Protein 6TYJ (pdb70)

Nearest PDB structures (foldseek):
  6u3l-assembly1_A  TM=1.001E+00  e=4.495E-20  Mycobacterium kansasii
  4oaa-assembly1_B  TM=3.320E-01  e=1.361E+00  Escherichia coli str. K-12 substr. DH10B
  7unj-assembly1_B  TM=2.973E-01  e=3.457E+00  synthetic construct

Radius of gyration: 16.23 Å; Cα contacts (8 Å, |Δi|>4): 145; chains: 1; bounding box: 38×37×36 Å

Organism: Mycobacterium kansasii (NCBI:txid1768)

Secondary structure (DSSP, 8-state):
---HHHHHHHHHHHHHHHHHHHHHSPTT-HHHHHHHHHHHHHHHHHHHHIIIIIHHHTTT-HHHHHHHHHHHHHHHHHHHHHHTS-TTSTTHHHHHHHHHHHHHHHHHHHHHHTSS--TT----HHHHHHHHHHHHHHHHHHHHHHHHHHHHH-HHHHHHT-

Structure (mmCIF, N/CA/C/O backbone):
data_6TYJ
#
_entry.id   6TYJ
#
_cell.length_a   52.230
_cell.length_b   52.230
_cell.length_c   104.650
_cell.angle_alpha   90.000
_cell.angle_beta   90.000
_cell.angle_gamma   120.000
#
_symmetry.space_group_name_H-M   'P 31 2 1'
#
loop_
_entity.id
_entity.type
_entity.pdbx_description
1 polymer 'Hemerythrin HHE cation binding domain protein'
2 non-polymer 'ZINC ION'
3 water water
#
loop_
_atom_site.group_PDB
_atom_site.id
_atom_site.type_symbol
_atom_site.label_atom_id
_atom_site.label_alt_id
_atom_site.label_comp_id
_atom_site.label_asym_id
_atom_site.label_entity_id
_atom_site.label_seq_id
_atom_site.pdbx_PDB_ins_code
_atom_site.Cartn_x
_atom_site.Cartn_y
_atom_site.Cartn_z
_atom_site.occupancy
_atom_site.B_iso_or_equiv
_atom_site.auth_seq_id
_atom_site.auth_comp_id
_atom_site.auth_asym_id
_atom_site.auth_atom_id
_atom_site.pdbx_PDB_model_num
ATOM 1 N N . MET A 1 9 ? -29.27304 29.92779 -8.08609 1.000 69.50713 0 MET A N 1
ATOM 2 C CA . MET A 1 9 ? -28.72514 31.17373 -8.61680 1.000 66.13865 0 MET A CA 1
ATOM 3 C C . MET A 1 9 ? -27.82385 31.90001 -7.60804 1.000 67.19000 0 MET A C 1
ATOM 4 O O . MET A 1 9 ? -28.31023 32.61016 -6.72785 1.000 72.52927 0 MET A O 1
ATOM 6 N N . VAL A 1 10 ? -26.51135 31.73148 -7.74474 1.000 63.37972 1 VAL A N 1
ATOM 7 C CA . VAL A 1 10 ? -25.55772 32.38574 -6.85512 1.000 56.53687 1 VAL A CA 1
ATOM 8 C C . VAL A 1 10 ? -25.10884 33.70372 -7.48089 1.000 55.19281 1 VAL A C 1
ATOM 9 O O . VAL A 1 10 ? -25.19246 33.90350 -8.69624 1.000 61.76211 1 VAL A O 1
ATOM 13 N N . ASN A 1 11 ? -24.64153 34.63058 -6.64204 1.000 34.17150 2 ASN A N 1
ATOM 14 C CA . ASN A 1 11 ? -24.11100 35.89330 -7.13810 1.000 34.36629 2 ASN A CA 1
ATOM 15 C C . ASN A 1 11 ? -22.77789 36.20400 -6.47146 1.000 28.92918 2 ASN A C 1
ATOM 16 O O . ASN A 1 11 ? -22.32488 35.51418 -5.55060 1.000 30.82885 2 ASN A O 1
ATOM 21 N N . ALA A 1 12 ? -22.13941 37.26035 -6.98151 1.000 27.60092 3 ALA A N 1
ATOM 22 C CA . ALA A 1 12 ? -20.76535 37.56842 -6.60452 1.000 25.19192 3 ALA A CA 1
ATOM 23 C C . ALA A 1 12 ? -20.64187 37.85555 -5.11745 1.000 25.82718 3 ALA A C 1
ATOM 24 O O . ALA A 1 12 ? -19.64821 37.46685 -4.49817 1.000 23.78642 3 ALA A O 1
ATOM 26 N N . TYR A 1 13 ? -21.63681 38.54741 -4.53710 1.000 30.45177 4 TYR A N 1
ATOM 27 C CA . TYR A 1 13 ? -21.58932 38.86677 -3.11264 1.000 29.08000 4 TYR A CA 1
ATOM 28 C C . TYR A 1 13 ? -21.63407 37.59948 -2.27992 1.000 27.40546 4 TYR A C 1
ATOM 29 O O . TYR A 1 13 ? -20.88242 37.45340 -1.31241 1.000 27.73939 4 TYR A O 1
ATOM 38 N N . GLU A 1 14 ? -22.53691 36.68613 -2.63118 1.000 28.34482 5 GLU A N 1
ATOM 39 C CA . GLU A 1 14 ? -22.67019 35.44655 -1.87535 1.000 32.79386 5 GLU A CA 1
ATOM 40 C C . GLU A 1 14 ? -21.40511 34.61224 -1.96094 1.000 31.18048 5 GLU A C 1
ATOM 41 O O . GLU A 1 14 ? -20.96697 34.03247 -0.95846 1.000 28.20445 5 GLU A O 1
ATOM 47 N N . VAL A 1 15 ? -20.80136 34.53350 -3.14621 1.000 26.16715 6 VAL A N 1
ATOM 48 C CA . VAL A 1 15 ? -19.55314 33.79214 -3.28345 1.000 23.09336 6 VAL A CA 1
ATOM 49 C C . VAL A 1 15 ? -18.51524 34.31271 -2.30252 1.000 21.23007 6 VAL A C 1
ATOM 50 O O . VAL A 1 15 ? -17.85459 33.53704 -1.60457 1.000 23.16067 6 VAL A O 1
ATOM 54 N N . LEU A 1 16 ? -18.34083 35.63846 -2.24897 1.000 24.22028 7 LEU A N 1
ATOM 55 C CA . LEU A 1 16 ? -17.31008 36.19100 -1.38396 1.000 20.41555 7 LEU A CA 1
ATOM 56 C C . LEU A 1 16 ? -17.69390 36.04942 0.08060 1.000 24.93817 7 LEU A C 1
ATOM 57 O O . LEU A 1 16 ? -16.84074 35.72625 0.90641 1.000 26.91209 7 LEU A O 1
ATOM 62 N N . LYS A 1 17 ? -18.95685 36.30499 0.42401 1.000 23.67781 8 LYS A N 1
ATOM 63 C CA . LYS A 1 17 ? -19.34122 36.17537 1.82410 1.000 27.96202 8 LYS A CA 1
ATOM 64 C C . LYS A 1 17 ? -19.21798 34.73343 2.28186 1.000 29.61896 8 LYS A C 1
ATOM 65 O O . LYS A 1 17 ? -18.74092 34.46120 3.40073 1.000 27.56662 8 LYS A O 1
ATOM 71 N N . GLU A 1 18 ? -19.64406 33.78555 1.44676 1.000 28.15857 9 GLU A N 1
ATOM 72 C CA . GLU A 1 18 ? -19.51634 32.38833 1.85419 1.000 29.94808 9 GLU A CA 1
ATOM 73 C C . GLU A 1 18 ? -18.05202 32.00216 2.00230 1.000 30.11364 9 GLU A C 1
ATOM 74 O O . GLU A 1 18 ? -17.69477 31.21436 2.88607 1.000 27.64074 9 GLU A O 1
ATOM 80 N N . HIS A 1 19 ? -17.18028 32.55561 1.16099 1.000 26.99203 10 HIS A N 1
ATOM 81 C CA . HIS A 1 19 ? -15.77392 32.19197 1.29129 1.000 23.71412 10 HIS A CA 1
ATOM 82 C C . HIS A 1 19 ? -15.12411 32.86280 2.49866 1.000 26.05186 10 HIS A C 1
ATOM 83 O O . HIS A 1 19 ? -14.23209 32.26730 3.12439 1.000 22.45419 10 HIS A O 1
ATOM 90 N N . HIS A 1 20 ? -15.57471 34.07254 2.86521 1.000 23.32985 11 HIS A N 1
ATOM 91 C CA . HIS A 1 20 ? -15.10228 34.68509 4.11170 1.000 22.48475 11 HIS A CA 1
ATOM 92 C C . HIS A 1 20 ? -15.44575 33.80639 5.31258 1.000 24.47751 11 HIS A C 1
ATOM 93 O O . HIS A 1 20 ? -14.63852 33.68611 6.24034 1.000 24.57844 11 HIS A O 1
ATOM 100 N N . VAL A 1 21 ? -16.64136 33.19006 5.30679 1.000 25.56811 12 VAL A N 1
ATOM 101 C CA . VAL A 1 21 ? -17.03991 32.28084 6.38352 1.000 27.30938 12 VAL A CA 1
ATOM 102 C C . VAL A 1 21 ? -16.09735 31.09123 6.46093 1.000 25.43521 12 VAL A C 1
ATOM 103 O O . VAL A 1 21 ? -15.69728 30.66222 7.55863 1.000 27.63513 12 VAL A O 1
ATOM 107 N N . VAL A 1 22 ? -15.74412 30.52948 5.30378 1.000 23.33272 13 VAL A N 1
ATOM 108 C CA . VAL A 1 22 ? -14.78760 29.42621 5.23350 1.000 22.75539 13 VAL A CA 1
ATOM 109 C C . VAL A 1 22 ? -13.46083 29.83498 5.85181 1.000 26.35412 13 VAL A C 1
ATOM 110 O O . VAL A 1 22 ? -12.87816 29.10347 6.65884 1.000 24.47566 13 VAL A O 1
ATOM 114 N N . ILE A 1 23 ? -12.95209 30.99467 5.44650 1.000 22.73569 14 ILE A N 1
ATOM 115 C CA . ILE A 1 23 ? -11.64387 31.45248 5.90336 1.000 20.34949 14 ILE A CA 1
ATOM 116 C C . ILE A 1 23 ? -11.66826 31.70139 7.40509 1.000 21.10538 14 ILE A C 1
ATOM 117 O O . ILE A 1 23 ? -10.75321 31.28596 8.13528 1.000 21.08526 14 ILE A O 1
ATOM 122 N N . LYS A 1 24 ? -12.71567 32.36768 7.89053 1.000 20.74861 15 LYS A N 1
ATOM 123 C CA . LYS A 1 24 ? -12.84925 32.59223 9.32577 1.000 23.10946 15 LYS A CA 1
ATOM 124 C C . LYS A 1 24 ? -12.94762 31.27038 10.06264 1.000 26.76392 15 LYS A C 1
ATOM 125 O O . LYS A 1 24 ? -12.37560 31.11229 11.15983 1.000 24.94710 15 LYS A O 1
ATOM 131 N N . GLY A 1 25 ? -13.63625 30.29366 9.46638 1.000 23.12004 16 GLY A N 1
ATOM 132 C CA . GLY A 1 25 ? -13.77031 28.99871 10.11733 1.000 25.57385 16 GLY A CA 1
ATOM 133 C C . GLY A 1 25 ? -12.44031 28.28390 10.24527 1.000 23.04253 16 GLY A C 1
ATOM 134 O O . GLY A 1 25 ? -12.14054 27.69551 11.29652 1.000 24.44522 16 GLY A O 1
ATOM 135 N N . LEU A 1 26 ? -11.62309 28.32677 9.18582 1.000 23.26657 17 LEU A N 1
ATOM 136 C CA . LEU A 1 26 ? -10.28088 27.76739 9.26846 1.000 20.72065 17 LEU A CA 1
ATOM 137 C C . LEU A 1 26 ? -9.46150 28.48642 10.32734 1.000 21.55102 17 LEU A C 1
ATOM 138 O O . LEU A 1 26 ? -8.72652 27.84533 11.07615 1.000 22.53120 17 LEU A O 1
ATOM 143 N N . GLY A 1 27 ? -9.56814 29.81983 10.39122 1.000 21.52679 18 GLY A N 1
ATOM 144 C CA . GLY A 1 27 ? -8.84817 30.57243 11.41260 1.000 24.67882 18 GLY A CA 1
ATOM 145 C C . GLY A 1 27 ? -9.23124 30.15898 12.82366 1.000 24.08226 18 GLY A C 1
ATOM 146 O O . GLY A 1 27 ? -8.37627 30.09157 13.70781 1.000 23.07591 18 GLY A O 1
ATOM 147 N N . ARG A 1 28 ? -10.52162 29.89003 13.05416 1.000 23.33462 19 ARG A N 1
ATOM 148 C CA . ARG A 1 28 ? -10.96798 29.42629 14.36787 1.000 25.84332 19 ARG A CA 1
ATOM 149 C C . ARG A 1 28 ? -10.43271 28.02134 14.66361 1.000 27.18057 19 ARG A C 1
ATOM 150 O O . ARG A 1 28 ? -9.95023 27.75395 15.77688 1.000 27.47075 19 ARG A O 1
ATOM 158 N N . LYS A 1 29 ? -10.45680 27.11864 13.66897 1.000 26.15564 20 LYS A N 1
ATOM 159 C CA . LYS A 1 29 ? -9.93314 25.76908 13.89439 1.000 27.88062 20 LYS A CA 1
ATOM 160 C C . LYS A 1 29 ? -8.43576 25.79894 14.18642 1.000 24.30725 20 LYS A C 1
ATOM 161 O O . LYS A 1 29 ? -7.94811 25.06667 15.06270 1.000 24.66502 20 LYS A O 1
ATOM 167 N N . ILE A 1 30 ? -7.69427 26.62865 13.45820 1.000 19.89271 21 ILE A N 1
ATOM 168 C CA . ILE A 1 30 ? -6.27085 26.79669 13.73941 1.000 17.49659 21 ILE A CA 1
ATOM 169 C C . ILE A 1 30 ? -6.06699 27.25664 15.17005 1.000 26.12733 21 ILE A C 1
ATOM 170 O O . ILE A 1 30 ? -5.29067 26.65547 15.92442 1.000 22.41001 21 ILE A O 1
ATOM 175 N N . SER A 1 31 ? -6.79241 28.31146 15.57717 1.000 25.69142 22 SER A N 1
ATOM 176 C CA . SER A 1 31 ? -6.64619 28.85461 16.92846 1.000 27.40172 22 SER A CA 1
ATOM 177 C C . SER A 1 31 ? -6.93667 27.81480 17.98540 1.000 26.42538 22 SER A C 1
ATOM 178 O O . SER A 1 31 ? -6.33548 27.83970 19.07534 1.000 28.80874 22 SER A O 1
ATOM 181 N N . GLU A 1 32 ? -7.87397 26.91633 17.70812 1.000 25.62637 23 GLU A N 1
ATOM 182 C CA . GLU A 1 32 ? -8.30176 25.96336 18.71898 1.000 26.59036 23 GLU A CA 1
ATOM 183 C C . GLU A 1 32 ? -7.37859 24.75846 18.81936 1.000 27.82265 23 GLU A C 1
ATOM 184 O O . GLU A 1 32 ? -7.40067 24.07070 19.85090 1.000 32.00871 23 GLU A O 1
ATOM 190 N N . ALA A 1 33 ? -6.57137 24.48532 17.77457 1.000 25.99287 24 ALA A N 1
ATOM 191 C CA . ALA A 1 33 ? -5.68071 23.34341 17.76002 1.000 21.60803 24 ALA A CA 1
ATOM 192 C C . ALA A 1 33 ? -4.40548 23.65530 18.55022 1.000 22.59246 24 ALA A C 1
ATOM 193 O O . ALA A 1 33 ? -4.00540 24.81836 18.67536 1.000 26.06421 24 ALA A O 1
ATOM 195 N N . PRO A 1 34 ? -3.79473 22.64640 19.15686 1.000 25.30950 25 PRO A N 1
ATOM 196 C CA . PRO A 1 34 ? -2.60644 22.89773 19.98135 1.000 28.29012 25 PRO A CA 1
ATOM 197 C C . PRO A 1 34 ? -1.46757 23.44836 19.12981 1.000 26.41419 25 PRO A C 1
ATOM 198 O O . PRO A 1 34 ? -1.30663 23.07585 17.96516 1.000 22.73163 25 PRO A O 1
ATOM 202 N N . VAL A 1 35 ? -0.67037 24.34278 19.72728 1.000 23.58337 26 VAL A N 1
ATOM 203 C CA . VAL A 1 35 ? 0.42368 24.97684 18.99243 1.000 22.32633 26 VAL A CA 1
ATOM 204 C C . VAL A 1 35 ? 1.45285 23.92953 18.59881 1.000 19.75376 26 VAL A C 1
ATOM 205 O O . VAL A 1 35 ? 1.86196 23.09467 19.41001 1.000 23.44117 26 VAL A O 1
ATOM 209 N N . ASN A 1 36 ? 1.82143 23.92783 17.30329 1.000 18.83181 27 ASN A N 1
ATOM 210 C CA . ASN A 1 36 ? 2.82066 23.03655 16.72118 1.000 20.32863 27 ASN A CA 1
ATOM 211 C C . ASN A 1 36 ? 2.30624 21.61188 16.53675 1.000 18.98641 27 ASN A C 1
ATOM 212 O O . ASN A 1 36 ? 3.10087 20.70981 16.23191 1.000 24.47185 27 ASN A O 1
ATOM 217 N N . SER A 1 37 ? 1.00186 21.38339 16.68810 1.000 20.91748 28 SER A N 1
ATOM 218 C CA . SER A 1 37 ? 0.41424 20.07308 16.46213 1.000 20.74449 28 SER A CA 1
ATOM 219 C C . SER A 1 37 ? 0.31905 19.78713 14.96974 1.000 21.52921 28 SER A C 1
ATOM 220 O O . SER A 1 37 ? 0.28118 20.70433 14.15429 1.000 20.73691 28 SER A O 1
ATOM 223 N N . GLU A 1 38 ? 0.32341 18.49209 14.63659 1.000 24.12572 29 GLU A N 1
ATOM 224 C CA . GLU A 1 38 ? 0.06757 18.05149 13.25723 1.000 25.18715 29 GLU A CA 1
ATOM 225 C C . GLU A 1 38 ? -1.20184 18.67913 12.69239 1.000 22.19952 29 GLU A C 1
ATOM 226 O O . GLU A 1 38 ? -1.23998 19.11524 11.52766 1.000 20.34045 29 GLU A O 1
ATOM 232 N N . GLU A 1 39 ? -2.26092 18.68595 13.50087 1.000 27.29184 30 GLU A N 1
ATOM 233 C CA . GLU A 1 39 ? -3.54170 19.23965 13.09075 1.000 27.36623 30 GLU A CA 1
ATOM 234 C C . GLU A 1 39 ? -3.42290 20.71691 12.75870 1.000 20.79020 30 GLU A C 1
ATOM 235 O O . GLU A 1 39 ? -3.93800 21.16542 11.72349 1.000 20.97099 30 GLU A O 1
ATOM 241 N N . ARG A 1 40 ? -2.72612 21.48278 13.59992 1.000 19.78554 31 ARG A N 1
ATOM 242 C CA . ARG A 1 40 ? -2.62621 22.92001 13.35554 1.000 18.97782 31 ARG A CA 1
ATOM 243 C C . ARG A 1 40 ? -1.82367 23.20168 12.09092 1.000 20.02173 31 ARG A C 1
ATOM 244 O O . ARG A 1 40 ? -2.14237 24.13497 11.34292 1.000 18.72553 31 ARG A O 1
ATOM 252 N N . HIS A 1 41 ? -0.75022 22.44019 11.86256 1.000 17.53237 32 HIS A N 1
ATOM 253 C CA . HIS A 1 41 ? 0.04053 22.65592 10.64743 1.000 20.43139 32 HIS A CA 1
ATOM 254 C C . HIS A 1 41 ? -0.76733 22.37478 9.38832 1.000 20.63183 32 HIS A C 1
ATOM 255 O O . HIS A 1 41 ? -0.67420 23.13225 8.40942 1.000 18.16882 32 HIS A O 1
ATOM 262 N N . ALA A 1 42 ? -1.53287 21.27647 9.37186 1.000 17.10063 33 ALA A N 1
ATOM 263 C CA . ALA A 1 42 ? -2.35369 20.98406 8.18672 1.000 17.60658 33 ALA A CA 1
ATOM 264 C C . ALA A 1 42 ? -3.40309 22.05518 7.98498 1.000 19.00559 33 ALA A C 1
ATOM 265 O O . ALA A 1 42 ? -3.60562 22.52695 6.86264 1.000 19.82987 33 ALA A O 1
ATOM 267 N N . LEU A 1 43 ? -4.05177 22.48712 9.07155 1.000 20.01658 34 LEU A N 1
ATOM 268 C CA . LEU A 1 43 ? -5.07160 23.51754 8.94891 1.000 19.14322 34 LEU A CA 1
ATOM 269 C C . LEU A 1 43 ? -4.47947 24.81791 8.42334 1.000 21.26702 34 LEU A C 1
ATOM 270 O O . LEU A 1 43 ? -5.11502 25.52132 7.62254 1.000 20.02324 34 LEU A O 1
ATOM 275 N N . PHE A 1 44 ? -3.25850 25.15253 8.84475 1.000 17.18752 35 PHE A N 1
ATOM 276 C CA . PHE A 1 44 ? -2.64123 26.36999 8.34752 1.000 17.02058 35 PHE A CA 1
ATOM 277 C C . PHE A 1 44 ? -2.36944 26.27868 6.84401 1.000 18.94485 35 PHE A C 1
ATOM 278 O O . PHE A 1 44 ? -2.60471 27.25154 6.12343 1.000 16.44782 35 PHE A O 1
ATOM 286 N N . ASP A 1 45 ? -1.87966 25.13205 6.36013 1.000 17.42452 36 ASP A N 1
ATOM 287 C CA . ASP A 1 45 ? -1.74671 24.95549 4.90874 1.000 18.36039 36 ASP A CA 1
ATOM 288 C C . ASP A 1 45 ? -3.08619 25.13099 4.20958 1.000 20.50343 36 ASP A C 1
ATOM 289 O O . ASP A 1 45 ? -3.15353 25.69425 3.09719 1.000 17.14221 36 ASP A O 1
ATOM 294 N N . GLU A 1 46 ? -4.16138 24.58000 4.79467 1.000 18.86135 37 GLU A N 1
ATOM 295 C CA . GLU A 1 46 ? -5.47968 24.71062 4.16368 1.000 19.35734 37 GLU A CA 1
ATOM 296 C C . GLU A 1 46 ? -5.88223 26.16870 4.07271 1.000 19.86918 37 GLU A C 1
ATOM 297 O O . GLU A 1 46 ? -6.41942 26.61206 3.04289 1.000 19.02791 37 GLU A O 1
ATOM 303 N N . LEU A 1 47 ? -5.57972 26.94211 5.12345 1.000 18.33362 38 LEU A N 1
ATOM 304 C CA . LEU A 1 47 ? -5.86046 28.37893 5.10732 1.000 17.95983 38 LEU A CA 1
ATOM 305 C C . LEU A 1 47 ? -5.06564 29.08887 4.02089 1.000 17.75819 38 LEU A C 1
ATOM 306 O O . LEU A 1 47 ? -5.60908 29.95047 3.31207 1.000 19.88333 38 LEU A O 1
ATOM 311 N N . LEU A 1 48 ? -3.78928 28.72863 3.85575 1.000 15.63647 39 LEU A N 1
ATOM 312 C CA . LEU A 1 48 ? -2.98014 29.37600 2.82517 1.000 16.43003 39 LEU A CA 1
ATOM 313 C C . LEU A 1 48 ? -3.58211 29.12379 1.44836 1.000 17.55256 39 LEU A C 1
ATOM 314 O O . LEU A 1 48 ? -3.56224 30.01631 0.58897 1.000 18.26779 39 LEU A O 1
ATOM 319 N N . ILE A 1 49 ? -4.05703 27.89762 1.19317 1.000 15.94637 40 ILE A N 1
ATOM 320 C CA A ILE A 1 49 ? -4.68866 27.59454 -0.09846 0.507 16.16633 40 ILE A CA 1
ATOM 321 C CA B ILE A 1 49 ? -4.68320 27.59987 -0.10167 0.493 16.16546 40 I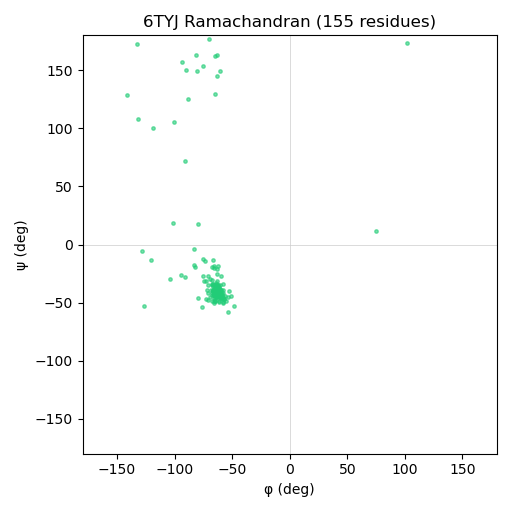LE A CA 1
ATOM 322 C C . ILE A 1 49 ? -5.90580 28.48553 -0.31554 1.000 18.73406 40 ILE A C 1
ATOM 323 O O . ILE A 1 49 ? -6.05745 29.13124 -1.37160 1.000 18.98725 40 ILE A O 1
ATOM 332 N N . GLU A 1 50 ? -6.80740 28.53325 0.67372 1.000 16.91485 41 GLU A N 1
ATOM 333 C CA . GLU A 1 50 ? -8.02628 29.31539 0.52115 1.000 17.83688 41 GLU A CA 1
ATOM 334 C C . GLU A 1 50 ? -7.70806 30.79638 0.41178 1.000 19.36947 41 GLU A C 1
ATOM 335 O O . GLU A 1 50 ? -8.35746 31.51565 -0.34937 1.000 19.30117 41 GLU A O 1
ATOM 341 N N . LEU A 1 51 ? -6.70079 31.27094 1.15072 1.000 16.92154 42 LEU A N 1
ATOM 342 C CA A LEU A 1 51 ? -6.31965 32.67729 1.07508 0.431 18.26229 42 LEU A CA 1
ATOM 343 C CA B LEU A 1 51 ? -6.32981 32.68116 1.07634 0.569 17.82719 42 LEU A CA 1
ATOM 344 C C . LEU A 1 51 ? -5.79598 33.03070 -0.30639 1.000 19.53231 42 LEU A C 1
ATOM 345 O O . LEU A 1 51 ? -6.18627 34.04783 -0.88628 1.000 21.15755 42 LEU A O 1
ATOM 354 N N . ASP A 1 52 ? -4.88160 32.20678 -0.82711 1.000 18.51396 43 ASP A N 1
ATOM 355 C CA . ASP A 1 52 ? -4.35791 32.37646 -2.18861 1.000 19.95745 43 ASP A CA 1
ATOM 356 C C . ASP A 1 52 ? -5.48348 32.56345 -3.18799 1.000 24.76383 43 ASP A C 1
ATOM 357 O O . ASP A 1 52 ? -5.50434 33.54237 -3.95188 1.000 25.63838 43 ASP A O 1
ATOM 362 N N . ILE A 1 53 ? -6.44682 31.64821 -3.18920 1.000 17.39400 44 ILE A N 1
ATOM 363 C CA . ILE A 1 53 ? -7.45800 31.72777 -4.23975 1.000 18.83493 44 ILE A CA 1
ATOM 364 C C . ILE A 1 53 ? -8.44191 32.85893 -3.98063 1.000 17.19855 44 ILE A C 1
ATOM 365 O O . ILE A 1 53 ? -9.01063 33.42987 -4.93565 1.000 18.91775 44 ILE A O 1
ATOM 370 N N . HIS A 1 54 ? -8.63664 33.22401 -2.71117 1.000 17.17735 45 HIS A N 1
ATO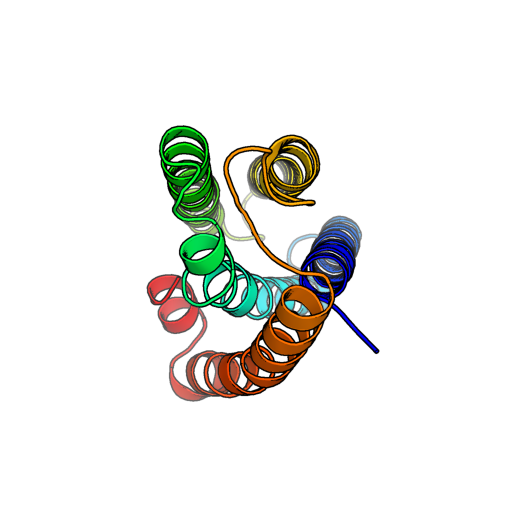M 371 C CA . HIS A 1 54 ? -9.54846 34.30238 -2.37344 1.000 15.53392 45 HIS A CA 1
ATOM 372 C C . HIS A 1 54 ? -9.05842 35.63838 -2.90030 1.000 17.93538 45 HIS A C 1
ATOM 373 O O . HIS A 1 54 ? -9.81695 36.37295 -3.56273 1.000 16.57550 45 HIS A O 1
ATOM 380 N N . PHE A 1 55 ? -7.78774 35.96952 -2.62621 1.000 19.68621 46 PHE A N 1
ATOM 381 C CA . PHE A 1 55 ? -7.24916 37.23258 -3.11843 1.000 19.01171 46 PHE A CA 1
ATOM 382 C C . PHE A 1 55 ? -7.21375 37.25013 -4.63554 1.000 20.96626 46 PHE A C 1
ATOM 383 O O . PHE A 1 55 ? -7.41425 38.31008 -5.23412 1.000 20.19171 46 PHE A O 1
ATOM 391 N N . ARG A 1 56 ? -6.97759 36.09603 -5.27043 1.000 17.02521 47 ARG A N 1
ATOM 392 C CA . ARG A 1 56 ? -6.93742 36.07029 -6.73757 1.000 17.23880 47 ARG A CA 1
ATOM 393 C C . ARG A 1 56 ? -8.31188 36.31157 -7.33586 1.000 21.77838 47 ARG A C 1
ATOM 394 O O . ARG A 1 56 ? -8.43178 37.06040 -8.32365 1.000 19.97509 47 ARG A O 1
ATOM 402 N N . ILE A 1 57 ? -9.35939 35.65990 -6.80410 1.000 21.21785 48 ILE A N 1
ATOM 403 C CA A ILE A 1 57 ? -10.65826 35.94604 -7.40200 0.567 23.90142 48 ILE A CA 1
ATOM 404 C CA B ILE A 1 57 ? -10.72512 35.91049 -7.26998 0.433 21.64843 48 ILE A CA 1
ATOM 405 C C . ILE A 1 57 ? -11.06720 37.38546 -7.13388 1.000 18.50992 48 ILE A C 1
ATOM 406 O O . ILE A 1 57 ? -11.69723 38.00570 -8.01709 1.000 19.40921 48 ILE A O 1
ATOM 415 N N . GLU A 1 58 ? -10.67945 37.96922 -5.99263 1.000 18.59694 49 GLU A N 1
ATOM 416 C CA . GLU A 1 58 ? -10.96508 39.38092 -5.75541 1.000 19.39506 49 GLU A CA 1
ATOM 417 C C . GLU A 1 58 ? -10.19945 40.24424 -6.76313 1.000 17.79231 49 GLU A C 1
ATOM 418 O O . GLU A 1 58 ? -10.79343 41.10506 -7.43694 1.000 19.78855 49 GLU A O 1
ATOM 424 N N . ASP A 1 59 ? -8.88836 39.99011 -6.93780 1.000 15.97894 50 ASP A N 1
ATOM 425 C CA . ASP A 1 59 ? -8.08915 40.85123 -7.79536 1.000 17.93806 50 ASP A CA 1
ATOM 426 C C . ASP A 1 59 ? -8.39643 40.63935 -9.27539 1.000 19.57599 50 ASP A C 1
ATOM 427 O O . ASP A 1 59 ? -8.29182 41.58363 -10.05640 1.000 21.23880 50 ASP A O 1
ATOM 432 N N . ASP A 1 60 ? -8.77471 39.41745 -9.66688 1.000 19.49114 51 ASP A N 1
ATOM 433 C CA . ASP A 1 60 ? -8.89044 39.08352 -11.09029 1.000 19.41719 51 ASP A CA 1
ATOM 434 C C . ASP A 1 60 ? -10.29777 39.24883 -11.63310 1.000 18.84186 51 ASP A C 1
ATOM 435 O O . ASP A 1 60 ? -10.46043 39.45277 -12.85542 1.000 20.88917 51 ASP A O 1
ATOM 440 N N . LEU A 1 61 ? -11.31866 39.13989 -10.78354 1.000 21.05609 52 LEU A N 1
ATOM 441 C CA . LEU A 1 61 ? -12.70482 39.18270 -11.23717 1.000 21.36451 52 LEU A CA 1
ATOM 442 C C . LEU A 1 61 ? -13.52371 40.23056 -10.49503 1.000 18.28043 52 LEU A C 1
ATOM 443 O O . LEU A 1 61 ? -14.17618 41.06753 -11.12647 1.000 21.53461 52 LEU A O 1
ATOM 448 N N . TYR A 1 62 ? -13.52308 40.20271 -9.15748 1.000 18.99949 53 TYR A N 1
ATOM 449 C CA . TYR A 1 62 ? -14.50221 41.02305 -8.44835 1.000 21.37703 53 TYR A CA 1
ATOM 450 C C . TYR A 1 62 ? -14.11830 42.50282 -8.44462 1.000 20.10989 53 TYR A C 1
ATOM 451 O O . TYR A 1 62 ? -14.92713 43.37005 -8.79883 1.000 21.17531 53 TYR A O 1
ATOM 460 N N . TYR A 1 63 ? -12.90424 42.81977 -7.99701 1.000 19.57214 54 TYR A N 1
ATOM 461 C CA . TYR A 1 63 ? -12.52026 44.21941 -7.94824 1.000 18.58381 54 TYR A CA 1
ATOM 462 C C . TYR A 1 63 ? -12.49968 44.86911 -9.33995 1.000 18.60863 54 TYR A C 1
ATOM 463 O O . TYR A 1 63 ? -12.87898 46.04890 -9.42188 1.000 20.59121 54 TYR A O 1
ATOM 472 N N . PRO A 1 64 ? -12.12678 44.19066 -10.44926 1.000 19.08588 55 PRO A N 1
ATOM 473 C CA . PRO A 1 64 ? -12.22120 44.86355 -11.75332 1.000 21.98118 55 PRO A CA 1
ATOM 474 C C . PRO A 1 64 ? -13.64414 45.26329 -12.10651 1.000 21.00737 55 PRO A C 1
ATOM 475 O O . PRO A 1 64 ? -13.85519 46.32950 -12.71523 1.000 23.33652 55 PRO A O 1
ATOM 479 N N . ALA A 1 65 ? -14.62772 44.42912 -11.74341 1.000 21.61017 56 ALA A N 1
ATOM 480 C CA . ALA A 1 65 ? -16.02935 44.75553 -11.97455 1.000 22.53346 56 ALA A CA 1
ATOM 481 C C . ALA A 1 65 ? -16.45068 45.98499 -11.19183 1.000 22.36110 56 ALA A C 1
ATOM 482 O O . ALA A 1 65 ? -17.39679 46.69434 -11.58305 1.000 29.98769 56 ALA A O 1
ATOM 484 N N . LEU A 1 66 ? -15.76047 46.25499 -10.09368 1.000 21.98176 57 LEU A N 1
ATOM 485 C CA . LEU A 1 66 ? -16.05089 47.37855 -9.22488 1.000 21.74618 57 LEU A CA 1
ATOM 486 C C . LEU A 1 66 ? -15.09602 48.54867 -9.45313 1.000 23.69896 57 LEU A C 1
ATOM 487 O O . LEU A 1 66 ? -15.01506 49.43885 -8.60255 1.000 22.71313 57 LEU A O 1
ATOM 492 N N . SER A 1 67 ? -14.39946 48.58275 -10.60464 1.000 21.37378 58 SER A N 1
ATOM 493 C CA . SER A 1 67 ? -13.32186 49.54804 -10.78663 1.000 21.42318 58 SER A CA 1
ATOM 494 C C . SER A 1 67 ? -13.79094 51.00133 -10.73621 1.000 24.92315 58 SER A C 1
ATOM 495 O O . SER A 1 67 ? -12.97000 51.89160 -10.49505 1.000 25.40356 58 SER A O 1
ATOM 498 N N . ALA A 1 68 ? -15.09498 51.27389 -10.91346 1.000 25.23818 59 ALA A N 1
ATOM 499 C CA . ALA A 1 68 ? -15.53725 52.65789 -10.87989 1.000 24.61824 59 ALA A CA 1
ATOM 500 C C . ALA A 1 68 ? -15.35994 53.29410 -9.50558 1.000 25.03072 59 ALA A C 1
ATOM 501 O O . ALA A 1 68 ? -15.35117 54.52775 -9.40437 1.000 29.35409 59 ALA A O 1
ATOM 503 N N . ALA A 1 69 ? -15.21433 52.48888 -8.45878 1.000 24.56049 60 ALA A N 1
ATOM 504 C CA . ALA A 1 69 ? -15.02055 53.00407 -7.10596 1.000 25.88373 60 ALA A CA 1
ATOM 505 C C . ALA A 1 69 ? -13.52178 53.14876 -6.81625 1.000 26.23427 60 ALA A C 1
ATOM 506 O O . ALA A 1 69 ? -12.93029 52.39678 -6.03776 1.000 27.47341 60 ALA A O 1
ATOM 508 N N . THR A 1 70 ? -12.89885 54.14764 -7.45995 1.000 25.05848 61 THR A N 1
ATOM 509 C CA . THR A 1 70 ? -11.43789 54.12177 -7.56507 1.000 26.45460 61 THR A CA 1
ATOM 510 C C . THR A 1 70 ? -10.76796 54.20616 -6.19426 1.000 29.63580 61 THR A C 1
ATOM 511 O O . THR A 1 70 ? -9.78451 53.50111 -5.95229 1.000 27.03934 61 THR A O 1
ATOM 515 N N . LYS A 1 71 ? -11.26591 55.06753 -5.29214 1.000 28.60711 62 LYS A N 1
ATOM 516 C CA . LYS A 1 71 ? -10.62123 55.17958 -3.98403 1.000 28.84774 62 LYS A CA 1
ATOM 517 C C . LYS A 1 71 ? -10.77060 53.89162 -3.18767 1.000 26.69336 62 LYS A C 1
ATOM 518 O O . LYS A 1 71 ? -9.81548 53.43403 -2.53868 1.000 27.44204 62 LYS A O 1
ATOM 524 N N . LEU A 1 72 ? -11.96509 53.30507 -3.19171 1.000 27.28480 63 LEU A N 1
ATOM 525 C CA . LEU A 1 72 ? -12.16300 52.09522 -2.40038 1.000 29.77464 63 LEU A CA 1
ATOM 526 C C . LEU A 1 72 ? -11.43267 50.90651 -3.01344 1.000 27.27380 63 LEU A C 1
ATOM 527 O O . LEU A 1 72 ? -11.06439 49.96381 -2.28998 1.000 28.50631 63 LEU A O 1
ATOM 532 N N . ILE A 1 73 ? -11.21995 50.92930 -4.33369 1.000 23.46159 64 ILE A N 1
ATOM 533 C CA . I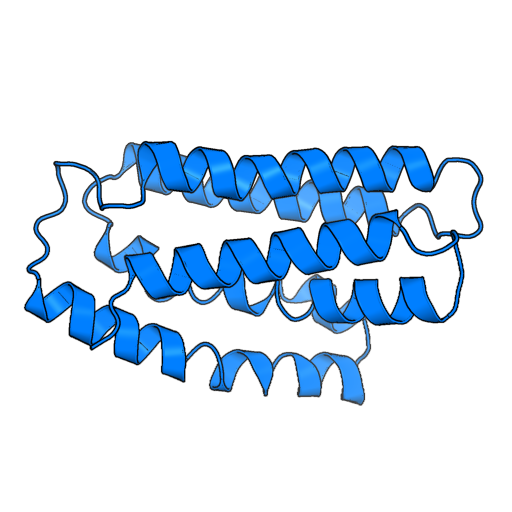LE A 1 73 ? -10.40998 49.90714 -4.97491 1.000 20.74286 64 ILE A CA 1
ATOM 534 C C . ILE A 1 73 ? -8.96584 50.01219 -4.51412 1.000 22.14409 64 ILE A C 1
ATOM 535 O O . ILE A 1 73 ? -8.32760 49.00559 -4.18607 1.000 22.77750 64 ILE A O 1
ATOM 540 N N . ALA A 1 74 ? -8.44180 51.23027 -4.45044 1.000 22.75337 65 ALA A N 1
ATOM 541 C CA . ALA A 1 74 ? -7.08741 51.41763 -3.95393 1.000 20.22245 65 ALA A CA 1
ATOM 542 C C . ALA A 1 74 ? -6.96094 50.89037 -2.53246 1.000 22.60897 65 ALA A C 1
ATOM 543 O O . ALA A 1 74 ? -5.98375 50.21362 -2.19456 1.000 21.54126 65 ALA A O 1
ATOM 545 N N . VAL A 1 75 ? -7.93679 51.21730 -1.68677 1.000 20.74350 66 VAL A N 1
ATOM 546 C CA . VAL A 1 75 ? -7.89968 50.75975 -0.29090 1.000 21.33173 66 VAL A CA 1
ATOM 547 C C . VAL A 1 75 ? -7.95147 49.24062 -0.22456 1.000 19.21157 66 VAL A C 1
ATOM 548 O O . VAL A 1 75 ? -7.19858 48.61108 0.53306 1.000 23.01452 66 VAL A O 1
ATOM 552 N N . ALA A 1 76 ? -8.81609 48.62767 -1.04808 1.000 21.33827 67 ALA A N 1
ATOM 553 C CA . ALA A 1 76 ? -8.96082 47.17958 -1.07883 1.000 21.88846 67 ALA A CA 1
ATOM 554 C C . ALA A 1 76 ? -7.63994 46.49531 -1.38155 1.000 21.38868 67 ALA A C 1
ATOM 555 O O . ALA A 1 76 ? -7.25474 45.52221 -0.71592 1.000 21.02402 67 ALA A O 1
ATOM 557 N N . HIS A 1 77 ? -6.93823 46.99001 -2.40178 1.000 20.14181 68 HIS A N 1
ATOM 558 C CA . HIS A 1 77 ? -5.66164 46.40397 -2.77740 1.000 18.45051 68 HIS A CA 1
ATOM 559 C C . HIS A 1 77 ? -4.59333 46.65264 -1.72218 1.000 23.22565 68 HIS A C 1
ATOM 560 O O . HIS A 1 77 ? -3.76007 45.77521 -1.46205 1.000 21.08906 68 HIS A O 1
ATOM 567 N N . ALA A 1 78 ? -4.57806 47.84968 -1.12951 1.000 21.33884 69 ALA A N 1
ATOM 568 C CA . ALA A 1 78 ? -3.66106 48.08031 -0.01392 1.000 25.28335 69 ALA A CA 1
ATOM 569 C C . ALA A 1 78 ? -3.97094 47.16761 1.17109 1.000 23.13223 69 ALA A C 1
ATOM 570 O O . ALA A 1 78 ? -3.04877 46.72531 1.86164 1.000 21.49984 69 ALA A O 1
ATOM 572 N N . GLU A 1 79 ? -5.25031 46.85450 1.42881 1.000 23.74955 70 GLU A N 1
ATOM 573 C CA . GLU A 1 79 ? -5.58168 45.90155 2.49679 1.000 24.52657 70 GLU A CA 1
ATOM 574 C C . GLU A 1 79 ? -5.05925 44.49854 2.18382 1.000 22.98515 70 GLU A C 1
ATOM 575 O O . GLU A 1 79 ? -4.69159 43.74535 3.08981 1.000 21.55368 70 GLU A O 1
ATOM 581 N N . HIS A 1 80 ? -5.06200 44.09875 0.90794 1.000 20.10211 71 HIS A N 1
ATOM 582 C CA . HIS A 1 80 ? -4.41022 42.83511 0.57800 1.000 17.57351 71 HIS A CA 1
ATOM 583 C C . HIS A 1 80 ? -2.94050 42.87382 0.96487 1.000 20.64780 71 HIS A C 1
ATOM 584 O O . HIS A 1 80 ? -2.41696 41.90750 1.53288 1.000 21.40666 71 HIS A O 1
ATOM 591 N N . ARG A 1 81 ? -2.25880 43.98145 0.66789 1.000 21.04471 72 ARG A N 1
ATOM 592 C CA . ARG A 1 81 ? -0.85573 44.11600 1.06873 1.000 19.83791 72 ARG A CA 1
ATOM 593 C C . ARG A 1 81 ? -0.69824 43.97473 2.56944 1.000 23.85655 72 ARG A C 1
ATOM 594 O O . ARG A 1 81 ? 0.29629 43.42752 3.03800 1.000 22.19279 72 ARG A O 1
ATOM 602 N N . GLN A 1 82 ? -1.63613 44.53758 3.33053 1.000 21.76707 73 GLN A N 1
ATOM 603 C CA . GLN A 1 82 ? -1.59397 44.42736 4.78151 1.000 21.31289 73 GLN A CA 1
ATOM 604 C C . GLN A 1 82 ? -1.58235 42.96620 5.20294 1.000 21.76897 73 GLN A C 1
ATOM 605 O O . GLN A 1 82 ? -0.81331 42.54725 6.08250 1.000 22.69860 73 GLN A O 1
ATOM 611 N N . VAL A 1 83 ? -2.47217 42.17897 4.61349 1.000 20.52579 74 VAL A N 1
ATOM 612 C CA . VAL A 1 83 ? -2.55026 40.76952 4.97379 1.000 19.81886 74 VAL A CA 1
ATOM 613 C C . VAL A 1 83 ? -1.27608 40.03686 4.55929 1.000 18.93300 74 VAL A C 1
ATOM 614 O O . VAL A 1 83 ? -0.71926 39.24756 5.33811 1.000 22.77907 74 VAL A O 1
ATOM 618 N N . ILE A 1 84 ? -0.79571 40.27229 3.32685 1.000 20.88331 75 ILE A N 1
ATOM 619 C CA . ILE A 1 84 ? 0.39439 39.56276 2.84713 1.000 21.53404 75 ILE A CA 1
ATOM 620 C C . ILE A 1 84 ? 1.62641 39.94443 3.66980 1.000 24.61144 75 ILE A C 1
ATOM 621 O O . ILE A 1 84 ? 2.44433 39.08425 4.02282 1.000 26.64186 75 ILE A O 1
ATOM 626 N N . ASP A 1 85 ? 1.76189 41.22801 4.01703 1.000 26.02903 76 ASP A N 1
ATOM 627 C CA . ASP A 1 85 ? 2.89823 41.67397 4.81840 1.000 28.79874 76 ASP A CA 1
ATOM 628 C C . ASP A 1 85 ? 2.86801 41.03458 6.19664 1.000 25.95000 76 ASP A C 1
ATOM 629 O O . ASP A 1 85 ? 3.91677 40.67197 6.74875 1.000 31.46848 76 ASP A O 1
ATOM 634 N N . GLN A 1 86 ? 1.67830 40.91387 6.78457 1.000 24.60882 77 GLN A N 1
ATOM 635 C CA . GLN A 1 86 ? 1.60401 40.30423 8.10979 1.000 23.43157 77 GLN A CA 1
ATOM 636 C C . GLN A 1 86 ? 1.87395 38.81106 8.03113 1.000 24.78516 77 GLN A C 1
ATOM 637 O O . GLN A 1 86 ? 2.44578 38.23205 8.95481 1.000 25.74117 77 GLN A O 1
ATOM 643 N N . LEU A 1 87 ? 1.43516 38.16435 6.94908 1.000 22.64058 78 LEU A N 1
ATOM 644 C CA . LEU A 1 87 ? 1.73195 36.75061 6.77888 1.000 24.82028 78 LEU A CA 1
ATOM 645 C C . LEU A 1 87 ? 3.23500 36.52435 6.72296 1.000 26.58909 78 LEU A C 1
ATOM 646 O O . LEU A 1 87 ? 3.74524 35.54665 7.28704 1.000 27.07537 78 LEU A O 1
ATOM 651 N N . SER A 1 88 ? 3.96909 37.43144 6.06270 1.000 26.75856 79 SER A N 1
ATOM 652 C CA . SER A 1 88 ? 5.42766 37.31154 6.02796 1.000 28.72941 79 SER A CA 1
ATOM 653 C C . SER A 1 88 ? 6.02976 37.37581 7.43003 1.000 33.28486 79 SER A C 1
ATOM 654 O O . SER A 1 88 ? 6.97093 36.63615 7.74874 1.000 32.69575 79 SER A O 1
ATOM 657 N N . VAL A 1 89 ? 5.51664 38.26581 8.27600 1.000 31.30699 80 VAL A N 1
ATOM 658 C CA . VAL A 1 89 ? 6.00869 38.32616 9.65005 1.000 30.36242 80 VAL A CA 1
ATOM 659 C C . VAL A 1 89 ? 5.67641 37.04083 10.39309 1.000 32.44842 80 VAL A C 1
ATOM 660 O O . VAL A 1 89 ? 6.50768 36.51466 11.14892 1.000 34.23262 80 VAL A O 1
ATOM 664 N N . LEU A 1 90 ? 4.45771 36.52487 10.20169 1.000 31.60803 81 LEU A N 1
ATOM 665 C CA . LEU A 1 90 ? 4.03269 35.30852 10.89676 1.000 26.31888 81 LEU A CA 1
ATOM 666 C C . LEU A 1 90 ? 4.96055 34.14882 10.57378 1.000 31.48702 81 LEU A C 1
ATOM 667 O O . LEU A 1 90 ? 5.38823 33.40778 11.46644 1.000 32.71524 81 LEU A O 1
ATOM 672 N N . LEU A 1 91 ? 5.27758 33.97224 9.29875 1.000 31.39871 82 LEU A N 1
ATOM 673 C CA . LEU A 1 91 ? 6.11045 32.85748 8.87814 1.000 30.96722 82 LEU A CA 1
ATOM 674 C C . LEU A 1 91 ? 7.53862 32.95557 9.38253 1.000 32.10775 82 LEU A C 1
ATOM 675 O O . LEU A 1 91 ? 8.25300 31.95065 9.34312 1.000 36.32674 82 LEU A O 1
ATOM 680 N N . ARG A 1 92 ? 7.97332 34.10641 9.88965 1.000 31.22323 83 ARG A N 1
ATOM 681 C CA . ARG A 1 92 ? 9.30851 34.14352 10.48217 1.000 38.47301 83 ARG A CA 1
ATOM 682 C C . ARG A 1 92 ? 9.34638 33.66460 11.93458 1.000 39.17272 83 ARG A C 1
ATOM 683 O O . ARG A 1 92 ? 10.43923 33.58405 12.51367 1.000 43.21239 83 ARG A O 1
ATOM 691 N N . THR A 1 93 ? 8.19788 33.35223 12.53344 1.000 34.34124 84 THR A N 1
ATOM 692 C CA . THR A 1 93 ? 8.13803 32.69544 13.83986 1.000 29.88566 84 THR A CA 1
ATOM 693 C C . THR A 1 93 ? 7.43504 31.34451 13.70220 1.000 26.69467 84 THR A C 1
ATOM 694 O O . THR A 1 93 ? 6.19463 31.28554 13.67044 1.000 30.06572 84 THR A O 1
ATOM 698 N N . PRO A 1 94 ? 8.17838 30.23702 13.63566 1.000 25.89539 85 PRO A N 1
ATOM 699 C CA . PRO A 1 94 ? 7.54875 28.90867 13.59172 1.000 24.70959 85 PRO A CA 1
ATOM 700 C C . PRO A 1 94 ? 6.79055 28.60838 14.87567 1.000 24.37663 85 PRO A C 1
ATOM 701 O O . PRO A 1 94 ? 7.03130 29.21485 15.92344 1.000 23.40145 85 PRO A O 1
ATOM 705 N N . GLN A 1 95 ? 5.90103 27.61909 14.78349 1.000 20.77880 86 GLN A N 1
ATOM 706 C CA . GLN A 1 95 ? 5.01229 27.28505 15.89287 1.000 19.94638 86 GLN A CA 1
ATOM 707 C C . GLN A 1 95 ? 5.76736 26.74981 17.09387 1.000 20.48880 86 GLN A C 1
ATOM 708 O O . GLN A 1 95 ? 5.24537 26.80506 18.21206 1.000 27.05874 86 GLN A O 1
ATOM 714 N N .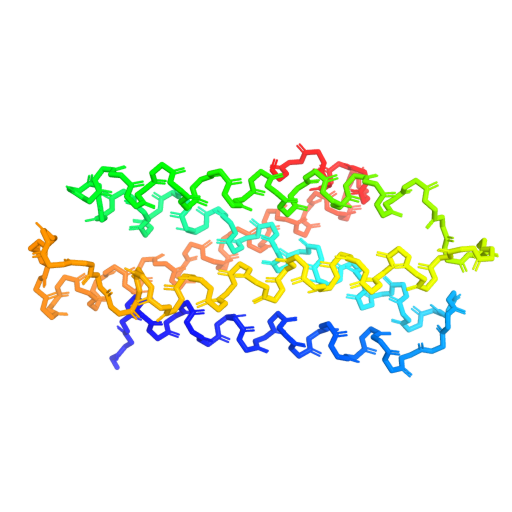 SER A 1 96 ? 6.98318 26.26663 16.90764 1.000 20.56581 87 SER A N 1
ATOM 715 C CA . SER A 1 96 ? 7.76051 25.80042 18.05686 1.000 23.55541 87 SER A CA 1
ATOM 716 C C . SER A 1 96 ? 8.32045 26.94604 18.88810 1.000 26.16157 87 SER A C 1
ATOM 717 O O . SER A 1 96 ? 8.77503 26.71179 20.02173 1.000 28.89539 87 SER A O 1
ATOM 720 N N . GLU A 1 97 ? 8.28212 28.21801 18.36249 1.000 22.70441 88 GLU A N 1
ATOM 721 C CA . GLU A 1 97 ? 8.95154 29.30143 19.07486 1.000 24.09984 88 GLU A CA 1
ATOM 722 C C . GLU A 1 97 ? 8.01241 29.98466 20.06693 1.000 25.26991 88 GLU A C 1
ATOM 723 O O . GLU A 1 97 ? 6.80155 30.05180 19.84229 1.000 24.95698 88 GLU A O 1
ATOM 729 N N . PRO A 1 98 ? 8.56082 30.51418 21.16955 1.000 26.56673 89 PRO A N 1
ATOM 730 C CA . PRO A 1 98 ? 7.69243 31.08504 22.21156 1.000 29.48236 89 PRO A CA 1
ATOM 731 C C . PRO A 1 98 ? 6.74306 32.17978 21.74636 1.000 35.10678 89 PRO A C 1
ATOM 732 O O . PRO A 1 98 ? 5.56910 32.16347 22.13316 1.000 46.86603 89 PRO A O 1
ATOM 736 N N . GLY A 1 99 ? 7.19497 33.13239 20.94392 1.000 31.62350 90 GLY A N 1
ATOM 737 C CA . GLY A 1 99 ? 6.27304 34.17574 20.51418 1.000 39.59608 90 GLY A CA 1
ATOM 738 C C . GLY A 1 99 ? 5.30982 33.84263 19.38510 1.000 39.33432 90 GLY A C 1
ATOM 739 O O . GLY A 1 99 ? 4.73391 34.75825 18.77573 1.000 32.05171 90 GLY A O 1
ATOM 740 N N . TYR A 1 100 ? 5.10297 32.55498 19.09162 1.000 28.51772 91 TYR A N 1
ATOM 741 C CA . TYR A 1 100 ? 4.29725 32.20128 17.92480 1.000 28.80742 91 TYR A CA 1
ATOM 742 C C . TYR A 1 100 ? 2.84376 32.63264 18.09616 1.000 28.80844 91 TYR A C 1
ATOM 743 O O . TYR A 1 100 ? 2.24921 33.22171 17.18296 1.000 27.09643 91 TYR A O 1
ATOM 752 N N . GLU A 1 101 ? 2.23482 32.32238 19.23920 1.000 30.79283 92 GLU A N 1
ATOM 753 C CA . GLU A 1 101 ? 0.80287 32.56457 19.36615 1.000 29.15274 92 GLU A CA 1
ATOM 754 C C . GLU A 1 101 ? 0.47268 34.05457 19.29005 1.000 30.99892 92 GLU A C 1
ATOM 755 O O . GLU A 1 101 ? -0.56452 34.43065 18.72185 1.000 29.30915 92 GLU A O 1
ATOM 761 N N . ASP A 1 102 ? 1.35178 34.91658 19.81104 1.000 33.37039 93 ASP A N 1
ATOM 762 C CA . ASP A 1 102 ? 1.17820 36.35478 19.60539 1.000 36.55592 93 ASP A CA 1
ATOM 763 C C . ASP A 1 102 ? 1.18831 36.70894 18.12296 1.000 30.95739 93 ASP A C 1
ATOM 764 O O . ASP A 1 102 ? 0.37570 37.52083 17.67000 1.000 33.77307 93 ASP A O 1
ATOM 769 N N . GLU A 1 103 ? 2.10817 36.11626 17.34883 1.000 27.93802 94 GLU A N 1
ATOM 770 C CA . GLU A 1 103 ? 2.14541 36.40818 15.91741 1.000 31.51292 94 GLU A CA 1
ATOM 771 C C . GLU A 1 103 ? 0.90422 35.88003 15.21252 1.000 26.00984 94 GLU A C 1
ATOM 772 O O . GLU A 1 103 ? 0.35773 36.55160 14.32584 1.000 25.83783 94 GLU A O 1
ATOM 778 N N . TRP A 1 104 ? 0.44419 34.68536 15.58514 1.000 24.67992 95 TRP A N 1
ATOM 779 C CA . TRP A 1 104 ? -0.77142 34.15646 14.97049 1.000 27.18524 95 TRP A CA 1
ATOM 780 C C . TRP A 1 104 ? -1.95211 35.08476 15.23587 1.000 27.41822 95 TRP A C 1
ATOM 781 O O . TRP A 1 104 ? -2.72001 35.40971 14.32098 1.000 26.69511 95 TRP A O 1
ATOM 792 N N . ASN A 1 105 ? -2.08830 35.55955 16.47180 1.000 27.24870 96 ASN A N 1
ATOM 793 C CA . ASN A 1 105 ? -3.20892 36.44448 16.78648 1.000 26.70004 96 ASN A CA 1
ATOM 794 C C . ASN A 1 105 ? -3.11984 37.75381 16.01375 1.000 33.52549 96 ASN A C 1
ATOM 795 O O . ASN A 1 105 ? -4.14131 38.27250 15.55432 1.000 30.36454 96 ASN A O 1
ATOM 800 N N . SER A 1 106 ? -1.91051 38.30445 15.86835 1.000 26.74106 97 SER A N 1
ATOM 801 C CA . SER A 1 106 ? -1.73987 39.52328 15.08853 1.000 29.53709 97 SER A CA 1
ATOM 802 C C . SER A 1 106 ? -2.14399 39.29688 13.63650 1.000 24.81182 97 SER A C 1
ATOM 803 O O . SER A 1 106 ? -2.78011 40.15778 13.02027 1.000 32.09781 97 SER A O 1
ATOM 806 N N . PHE A 1 107 ? -1.78686 38.14731 13.07821 1.000 30.19736 98 PHE A N 1
ATOM 807 C CA . PHE A 1 107 ? -2.19093 37.84532 11.71031 1.000 30.20603 98 PHE A CA 1
ATOM 808 C C . PHE A 1 107 ? -3.70036 37.65363 11.60502 1.000 26.33826 98 PHE A C 1
ATOM 809 O O . PHE A 1 107 ? -4.34688 38.20757 10.69570 1.000 24.11140 98 PHE A O 1
ATOM 817 N N . LYS A 1 108 ? -4.26934 36.84401 12.50125 1.000 29.92131 99 LYS A N 1
ATOM 818 C CA . LYS A 1 108 ? -5.71139 36.60564 12.51419 1.000 27.14582 99 LYS A CA 1
ATOM 819 C C . LYS A 1 108 ? -6.48741 37.92005 12.54826 1.000 30.10297 99 LYS A C 1
ATOM 820 O O . LYS A 1 108 ? -7.47602 38.08924 11.82033 1.000 32.65618 99 LYS A O 1
ATOM 826 N N . THR A 1 109 ? -6.00629 38.89123 13.32724 1.000 28.61332 100 THR A N 1
ATOM 827 C CA . THR A 1 109 ? -6.69252 40.17432 13.43964 1.000 27.03693 100 THR A CA 1
ATOM 828 C C . THR A 1 109 ? -6.70980 40.91053 12.10577 1.000 28.26815 100 THR A C 1
ATOM 829 O O . THR A 1 109 ? -7.73577 41.48009 11.71125 1.000 32.55070 100 THR A O 1
ATOM 833 N N . VAL A 1 110 ? -5.57189 40.92897 11.41430 1.000 26.83581 101 VAL A N 1
ATOM 834 C CA . VAL A 1 110 ? -5.48120 41.61197 10.12991 1.000 25.99623 101 VAL A CA 1
ATOM 835 C C . VAL A 1 110 ? -6.35208 40.90826 9.09787 1.000 31.71093 101 VAL A C 1
ATOM 836 O O . VAL A 1 110 ? -7.03344 41.55463 8.29441 1.000 31.59965 101 VAL A O 1
ATOM 840 N N . LEU A 1 111 ? -6.35880 39.57773 9.12130 1.000 29.11589 102 LEU A N 1
ATOM 841 C CA . LEU A 1 111 ? -7.15563 38.82564 8.15938 1.000 33.34976 102 LEU A CA 1
ATOM 842 C C . LEU A 1 111 ? -8.64192 39.08891 8.36282 1.000 29.76125 102 LEU A C 1
ATOM 843 O O . LEU A 1 111 ? -9.38034 39.37200 7.40454 1.000 32.15991 102 LEU A O 1
ATOM 848 N N . GLU A 1 112 ? -9.09039 39.00064 9.61107 1.000 31.07175 103 GLU A N 1
ATOM 849 C CA . GLU A 1 112 ? -10.48413 39.26763 9.94296 1.000 30.02350 103 GLU A CA 1
ATOM 850 C C . GLU A 1 1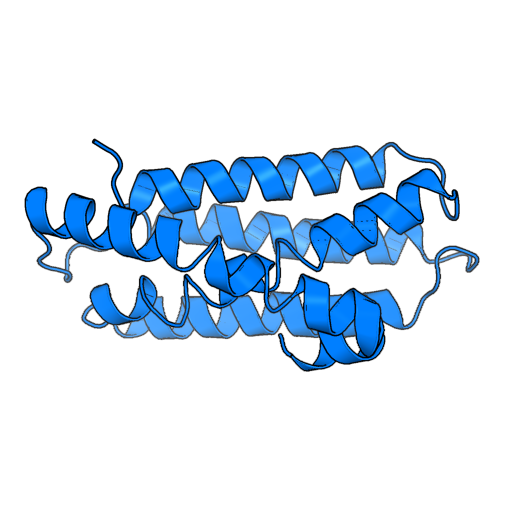12 ? -10.86834 40.69550 9.58031 1.000 37.59924 103 GLU A C 1
ATOM 851 O O . GLU A 1 112 ? -12.00000 40.94239 9.15219 1.000 36.26560 103 GLU A O 1
ATOM 853 N N . ALA A 1 113 ? -9.93385 41.64048 9.71824 1.000 30.71415 104 ALA A N 1
ATOM 854 C CA . ALA A 1 113 ? -10.20537 43.01921 9.31875 1.000 37.44816 104 ALA A CA 1
ATOM 855 C C . ALA A 1 113 ? -10.36192 43.16057 7.80986 1.000 35.31164 104 ALA A C 1
ATOM 856 O O . ALA A 1 113 ? -11.07306 44.06411 7.35905 1.000 42.93621 104 ALA A O 1
ATOM 858 N N . HIS A 1 114 ? -9.67916 42.32463 7.01479 1.000 32.73681 105 HIS A N 1
ATOM 859 C CA . HIS A 1 114 ? -9.90485 42.33682 5.56784 1.000 29.57375 105 HIS A CA 1
ATOM 860 C C . HIS A 1 114 ? -11.38090 42.17242 5.26645 1.000 29.26539 105 HIS A C 1
ATOM 861 O O . HIS A 1 114 ? -11.99413 42.99281 4.55505 1.000 31.16084 105 HIS A O 1
ATOM 868 N N . ALA A 1 115 ? -11.94091 41.06620 5.75573 1.000 29.38698 106 ALA A N 1
ATOM 869 C CA . ALA A 1 115 ? -13.31748 40.69657 5.47587 1.000 33.57647 106 ALA A CA 1
ATOM 870 C C . ALA A 1 115 ? -14.27876 41.73792 6.00170 1.000 34.80031 106 ALA A C 1
ATOM 871 O O . ALA A 1 115 ? -15.18987 42.16486 5.28486 1.000 37.87707 106 ALA A O 1
ATOM 873 N N . ASP A 1 116 ? -14.10159 42.14975 7.26629 1.000 31.79405 107 ASP A N 1
ATOM 874 C CA . ASP A 1 116 ? -14.98179 43.15682 7.84927 1.000 31.12569 107 ASP A CA 1
ATOM 875 C C . ASP A 1 116 ? -14.96599 44.44814 7.03744 1.000 35.66946 107 ASP A C 1
ATOM 876 O O . ASP A 1 116 ? -16.02094 45.04596 6.78320 1.000 38.27039 107 ASP A O 1
ATOM 881 N N . GLU A 1 117 ? -13.77431 44.91986 6.64755 1.000 32.24730 108 GLU A N 1
ATOM 882 C CA . GLU A 1 117 ? -13.70508 46.16901 5.89499 1.000 34.29292 108 GLU A CA 1
ATOM 883 C C . GLU A 1 117 ? -14.33872 46.00440 4.51781 1.000 34.15815 108 GLU A C 1
ATOM 884 O O . GLU A 1 117 ? -15.04612 46.89771 4.03858 1.000 36.33849 108 GLU A O 1
ATOM 890 N N . GLU A 1 118 ? -14.11176 44.85447 3.88637 1.000 33.11940 109 GLU A N 1
ATOM 891 C CA . GLU A 1 118 ? -14.71850 44.59982 2.58833 1.000 32.63660 109 GLU A CA 1
ATOM 892 C C . GLU A 1 118 ? -16.23541 44.50833 2.68945 1.000 33.56090 109 GLU A C 1
ATOM 893 O O . GLU A 1 118 ? -16.95703 45.04478 1.84065 1.000 35.19342 109 GLU A O 1
ATOM 899 N N . GLU A 1 119 ? -16.74718 43.81899 3.71280 1.000 32.98785 110 GLU A N 1
ATOM 900 C CA . GLU A 1 119 ? -18.19343 43.69274 3.81949 1.000 34.57284 110 GLU A CA 1
ATOM 901 C C . GLU A 1 119 ? -18.86770 44.98830 4.26419 1.000 41.23634 110 GLU A C 1
ATOM 902 O O . GLU A 1 119 ? -20.08557 45.12599 4.09233 1.000 46.75824 110 GLU A O 1
ATOM 908 N N . ARG A 1 120 ? -18.10191 45.95406 4.77211 1.000 37.32427 111 ARG A N 1
ATOM 909 C CA . ARG A 1 120 ? -18.62797 47.28867 5.04368 1.000 40.20371 111 ARG A CA 1
ATOM 910 C C . ARG A 1 120 ? -18.70547 48.14756 3.78139 1.000 45.38384 111 ARG A C 1
ATOM 911 O O . ARG A 1 120 ? -19.71070 48.83204 3.54481 1.000 43.76266 111 ARG A O 1
ATOM 919 N N . ASP A 1 121 ? -17.63498 48.13958 2.98599 1.000 40.32389 112 ASP A N 1
ATOM 920 C CA . ASP A 1 121 ? -17.38463 49.12485 1.93979 1.000 42.19447 112 ASP A CA 1
ATOM 921 C C . ASP A 1 121 ? -17.65179 48.61418 0.53446 1.000 42.40558 112 ASP A C 1
ATOM 922 O O . ASP A 1 121 ? -17.96869 49.41590 -0.34305 1.000 44.04161 112 ASP A O 1
ATOM 927 N N . MET A 1 122 ? -17.48751 47.31002 0.29322 1.000 29.40809 113 MET A N 1
ATOM 928 C CA . MET A 1 122 ? -17.35758 46.80739 -1.07605 1.000 25.78138 113 MET A CA 1
ATOM 929 C C . MET A 1 122 ? -18.30765 45.66937 -1.42276 1.000 28.03602 113 MET A C 1
ATOM 930 O O . MET A 1 122 ? -18.34876 45.27071 -2.59672 1.000 26.96693 113 MET A O 1
ATOM 935 N N . ILE A 1 123 ? -19.07414 45.16024 -0.45905 1.000 30.86208 114 ILE A N 1
ATOM 936 C CA . ILE A 1 123 ? -20.09183 44.12753 -0.65717 1.000 30.52034 114 ILE A CA 1
ATOM 937 C C . ILE A 1 123 ? -21.37304 44.57308 0.03962 1.000 32.08604 114 ILE A C 1
ATOM 938 O O . ILE A 1 123 ? -21.42456 44.56860 1.27974 1.000 34.59566 114 ILE A O 1
ATOM 943 N N . PRO A 1 124 ? -22.43845 44.97039 -0.68969 1.000 31.31374 115 PRO A N 1
ATOM 944 C CA . PRO A 1 124 ? -22.53696 45.05450 -2.15658 1.000 26.44038 115 PRO A CA 1
ATOM 945 C C . PRO A 1 124 ? -21.69536 46.16695 -2.72722 1.000 32.37347 115 PRO A C 1
ATOM 946 O O . PRO A 1 124 ? -21.08816 46.92510 -1.98468 1.000 32.59843 115 PRO A O 1
ATOM 950 N N . ALA A 1 125 ? -21.67241 46.26917 -4.05939 1.000 28.09377 116 ALA A N 1
ATOM 951 C CA . ALA A 1 125 ? -20.79497 47.23117 -4.69113 1.000 28.74814 116 ALA A CA 1
ATOM 952 C C . ALA A 1 125 ? -21.12779 48.65193 -4.24734 1.000 27.21581 116 ALA A C 1
ATOM 953 O O . ALA A 1 125 ? -22.29386 48.97634 -3.96938 1.000 33.57099 116 ALA A O 1
ATOM 955 N N . PRO A 1 126 ? -20.12592 49.52431 -4.19832 1.000 27.38538 117 PRO A N 1
ATOM 956 C CA . PRO A 1 126 ? -20.35828 50.92477 -3.82692 1.000 31.39581 117 PRO A CA 1
ATOM 957 C C . PRO A 1 126 ? -21.25594 51.63707 -4.82771 1.000 33.06844 117 PRO A C 1
ATOM 958 O O . PRO A 1 126 ? -21.43557 51.19077 -5.97613 1.000 30.52518 117 PRO A O 1
ATOM 962 N N . PRO A 1 127 ? -21.82109 52.77927 -4.43214 1.000 32.08705 118 PRO A N 1
ATOM 963 C CA . PRO A 1 127 ? -22.84931 53.42503 -5.26340 1.000 30.84813 118 PRO A CA 1
ATOM 964 C C . PRO A 1 127 ? -22.38333 53.81593 -6.66630 1.000 32.03871 118 PRO A C 1
ATOM 965 O O . PRO A 1 127 ? -23.21088 53.86103 -7.58566 1.000 36.29015 118 PRO A O 1
ATOM 969 N N . GLU A 1 128 ? -21.08579 54.08458 -6.85918 1.000 33.83298 119 GLU A N 1
ATOM 970 C CA . GLU A 1 128 ? -20.55918 54.45847 -8.17673 1.000 33.69070 119 GLU A CA 1
ATOM 971 C C . GLU A 1 128 ? -20.61622 53.31870 -9.17868 1.000 32.73044 119 GLU A C 1
ATOM 972 O O . GLU A 1 128 ? -20.54985 53.57108 -10.39499 1.000 34.24387 119 GLU A O 1
ATOM 978 N N . VAL A 1 129 ? -20.72912 52.08282 -8.70922 1.000 30.08327 120 VAL A N 1
ATOM 979 C CA . VAL A 1 129 ? -20.68039 50.91362 -9.58106 1.000 30.04864 120 VAL A CA 1
ATOM 980 C C . VAL A 1 129 ? -22.07848 50.59785 -10.09681 1.000 31.03635 120 VAL A C 1
ATOM 981 O O . VAL A 1 129 ? -23.00993 50.39850 -9.30885 1.000 37.20309 120 VAL A O 1
ATOM 985 N N . LYS A 1 130 ? -22.21379 50.52352 -11.41729 1.000 32.35134 121 LYS A N 1
ATOM 986 C CA . LYS A 1 130 ? -23.46156 50.14940 -12.07579 1.000 33.13951 121 LYS A CA 1
ATOM 987 C C . LYS A 1 130 ? -23.30582 48.68527 -12.47477 1.000 43.99313 121 LYS A C 1
ATOM 988 O O . LYS A 1 130 ? -22.55644 48.36374 -13.39991 1.000 48.33773 121 LYS A O 1
ATOM 990 N N . ILE A 1 131 ? -23.97597 47.79079 -11.74669 1.000 34.30148 122 ILE A N 1
ATOM 991 C CA . ILE A 1 131 ? -23.92987 46.36003 -12.03623 1.000 34.85814 122 ILE A CA 1
ATOM 992 C C . ILE A 1 131 ? -25.32429 45.77222 -11.80749 1.000 36.87754 122 ILE A C 1
ATOM 993 O O . ILE A 1 131 ? -25.94393 46.00757 -10.76330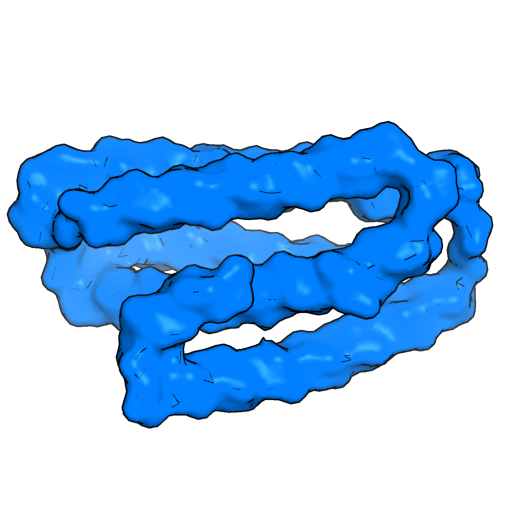 1.000 40.50078 122 ILE A O 1
ATOM 998 N N . THR A 1 132 ? -25.83666 45.04759 -12.80642 1.000 34.75234 123 THR A N 1
ATOM 999 C CA . THR A 1 132 ? -27.19613 44.52331 -12.76439 1.000 35.33833 123 THR A CA 1
ATOM 1000 C C . THR A 1 132 ? -27.25724 43.23877 -11.93804 1.000 39.28960 123 THR A C 1
ATOM 1001 O O . THR A 1 132 ? -26.24686 42.59308 -11.66757 1.000 36.26204 123 THR A O 1
ATOM 1005 N N . ASP A 1 133 ? -28.47495 42.86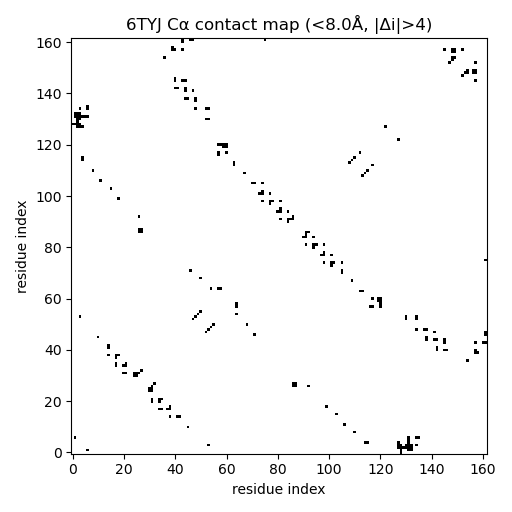661 -11.53403 1.000 47.08786 124 ASP A N 1
ATOM 1006 C CA . ASP A 1 133 ? -28.63623 41.60016 -10.82668 1.000 41.96965 124 ASP A CA 1
ATOM 1007 C C . ASP A 1 133 ? -28.17585 40.43859 -11.69272 1.000 41.71820 124 ASP A C 1
ATOM 1008 O O . ASP A 1 133 ? -27.48848 39.52612 -11.21321 1.000 42.59425 124 ASP A O 1
ATOM 1013 N N . ALA A 1 134 ? -28.52881 40.46857 -12.97989 1.000 43.10622 125 ALA A N 1
ATOM 1014 C CA . ALA A 1 134 ? -28.05587 39.44707 -13.90728 1.000 42.86115 125 ALA A CA 1
ATOM 1015 C C . ALA A 1 134 ? -26.53296 39.44023 -14.00669 1.000 41.91161 125 ALA A C 1
ATOM 1016 O O . ALA A 1 134 ? -25.91604 38.36932 -14.07339 1.000 39.89221 125 ALA A O 1
ATOM 1018 N N . GLU A 1 135 ? -25.90787 40.62309 -14.02891 1.000 34.12609 126 GLU A N 1
ATOM 1019 C CA . GLU A 1 135 ? -24.44740 40.67235 -14.09629 1.000 31.96680 126 GLU A CA 1
ATOM 1020 C C . GLU A 1 135 ? -23.80950 40.13120 -12.83173 1.000 27.57442 126 GLU A C 1
ATOM 1021 O O . GLU A 1 135 ? -22.72767 39.53950 -12.89188 1.000 28.59463 126 GLU A O 1
ATOM 1027 N N . LEU A 1 136 ? -24.44935 40.34627 -11.69147 1.000 32.17517 127 LEU A N 1
ATOM 1028 C CA . LEU A 1 136 ? -23.92489 39.80353 -10.44852 1.000 33.55420 127 LEU A CA 1
ATOM 1029 C C . LEU A 1 136 ? -24.04209 38.28772 -10.41735 1.000 29.68407 127 LEU A C 1
ATOM 1030 O O . LEU A 1 136 ? -23.19937 37.61702 -9.81259 1.000 26.91184 127 LEU A O 1
ATOM 1035 N N . GLU A 1 137 ? -25.05101 37.72661 -11.09274 1.000 34.88022 128 GLU A N 1
ATOM 1036 C CA . GLU A 1 137 ? -25.15013 36.27358 -11.16249 1.000 37.46078 128 GLU A CA 1
ATOM 1037 C C . GLU A 1 137 ? -24.09129 35.69657 -12.08912 1.000 31.92507 128 GLU A C 1
ATOM 1038 O O . GLU A 1 137 ? -23.42572 34.71376 -11.74208 1.000 34.08426 128 GLU A O 1
ATOM 1044 N N . GLU A 1 138 ? -23.92883 36.28012 -13.28616 1.000 32.01847 129 GLU A N 1
ATOM 1045 C CA . GLU A 1 138 ? -22.87566 35.81274 -14.18275 1.000 31.43763 129 GLU A CA 1
ATOM 1046 C C . GLU A 1 138 ? -21.50112 35.94984 -13.53919 1.000 33.19796 129 GLU A C 1
ATOM 1047 O O . GLU A 1 138 ? -20.67616 35.03176 -13.62628 1.000 35.56255 129 GLU A O 1
ATOM 1049 N N . LEU A 1 139 ? -21.24004 37.08171 -12.87207 1.000 28.25072 130 LEU A N 1
ATOM 1050 C CA . LEU A 1 139 ? -19.95874 37.26332 -12.20230 1.000 26.76037 130 LEU A CA 1
ATOM 1051 C C . LEU A 1 139 ? -19.76577 36.23611 -11.09173 1.000 26.12825 130 LEU A C 1
ATOM 1052 O O . LEU A 1 139 ? -18.66572 35.69032 -10.92205 1.000 25.28962 130 LEU A O 1
ATOM 1057 N N . GLY A 1 140 ? -20.82324 35.96051 -10.32884 1.000 27.30099 131 GLY A N 1
ATOM 1058 C CA . GLY A 1 140 ? -20.72073 34.96159 -9.27575 1.000 29.39218 131 GLY A CA 1
ATOM 1059 C C . GLY A 1 140 ? -20.40721 33.58818 -9.83019 1.000 33.65041 131 GLY A C 1
ATOM 1060 O O . GLY A 1 140 ? -19.58284 32.85525 -9.27963 1.000 28.64472 131 GLY A O 1
ATOM 1061 N N . GLU A 1 141 ? -21.03168 33.24238 -10.95826 1.000 31.83417 132 GLU A N 1
ATOM 1062 C CA . GLU A 1 141 ? -20.75006 31.97685 -11.62009 1.000 32.89230 132 GLU A CA 1
ATOM 1063 C C . GLU A 1 141 ? -19.29967 31.90320 -12.07458 1.000 33.92818 132 GLU A C 1
ATOM 1064 O O . GLU A 1 141 ? -18.65344 30.85687 -11.92470 1.000 29.76689 132 GLU A O 1
ATOM 1066 N N . LYS A 1 142 ? -18.78391 32.98554 -12.68071 1.000 29.59448 133 LYS A N 1
ATOM 1067 C CA . LYS A 1 142 ? -17.39658 32.97516 -13.13591 1.000 28.23758 133 LYS A CA 1
ATOM 1068 C C . LYS A 1 142 ? -16.44718 32.84962 -11.95454 1.000 24.57660 133 LYS A C 1
ATOM 1069 O O . LYS A 1 142 ? -15.44659 32.12215 -12.02133 1.000 25.50808 133 LYS A O 1
ATOM 1071 N N . MET A 1 143 ? -16.76211 33.53554 -10.85038 1.000 25.45666 134 MET A N 1
ATOM 1072 C CA . MET A 1 143 ? -15.91064 33.47000 -9.66597 1.000 21.39296 134 MET A CA 1
ATOM 1073 C C . MET A 1 143 ? -15.91213 32.07783 -9.06084 1.000 20.59015 134 MET A C 1
ATOM 1074 O O . MET A 1 143 ? -14.86892 31.57899 -8.62677 1.000 23.84823 134 MET A O 1
ATOM 1079 N N . ALA A 1 144 ? -17.07813 31.45176 -8.96372 1.000 23.22653 135 ALA A N 1
ATOM 1080 C CA . ALA A 1 144 ? -17.12431 30.10285 -8.41653 1.000 24.16277 135 ALA A CA 1
ATOM 1081 C C . ALA A 1 144 ? -16.29577 29.13548 -9.25006 1.000 25.85022 135 ALA A C 1
ATOM 1082 O O . ALA A 1 144 ? -15.54960 28.31444 -8.69819 1.000 28.69729 135 ALA A O 1
ATOM 1084 N N . ALA A 1 145 ? -16.39043 29.22431 -10.58274 1.000 27.67311 136 ALA A N 1
ATOM 1085 C CA . ALA A 1 145 ? -15.57476 28.34077 -11.41405 1.000 22.98196 136 ALA A CA 1
ATOM 1086 C C . ALA A 1 145 ? -14.09242 28.67332 -11.28651 1.000 23.46051 136 ALA A C 1
ATOM 1087 O O . ALA A 1 145 ? -13.25489 27.77118 -11.23930 1.000 27.12524 136 ALA A O 1
ATOM 1089 N N . ARG A 1 146 ? -13.74237 29.96079 -11.30443 1.000 22.95849 137 ARG A N 1
ATOM 1090 C CA . ARG A 1 146 ? -12.34501 30.31912 -11.19478 1.000 21.35936 137 ARG A CA 1
ATOM 1091 C C . ARG A 1 146 ? -11.78053 29.88099 -9.84503 1.000 26.25410 137 ARG A C 1
ATOM 1092 O O . ARG A 1 146 ? -10.59956 29.52174 -9.76195 1.000 26.75440 137 ARG A O 1
ATOM 1100 N N . MET A 1 147 ? -12.60972 29.87283 -8.78564 1.000 24.40159 138 MET A N 1
ATOM 1101 C CA A MET A 1 147 ? -12.12751 29.40347 -7.48576 0.525 21.47743 138 MET A CA 1
ATOM 1102 C CA B MET A 1 147 ? -12.15673 29.39018 -7.47559 0.475 21.87596 138 MET A CA 1
ATOM 1103 C C . MET A 1 147 ? -11.68671 27.94442 -7.55807 1.000 23.37037 138 MET A C 1
ATOM 1104 O O . MET A 1 147 ? -10.63612 27.57959 -7.01261 1.000 24.37501 138 MET A O 1
ATOM 1113 N N . GLU A 1 148 ? -12.46953 27.09193 -8.23204 1.000 22.64294 139 GLU A N 1
ATOM 1114 C CA . GLU A 1 148 ? -12.07888 25.69763 -8.39758 1.000 24.68175 139 GLU A CA 1
ATOM 1115 C C . GLU A 1 148 ? -10.77641 25.58686 -9.19683 1.000 22.87052 139 GLU A C 1
ATOM 1116 O O . GLU A 1 148 ? -9.86470 24.82852 -8.83573 1.000 21.50352 139 GLU A O 1
ATOM 1122 N N . GLN A 1 149 ? -10.67683 26.32601 -10.30375 1.000 20.25009 140 GLN A N 1
ATOM 1123 C CA . GLN A 1 149 ? -9.44200 26.30982 -11.07845 1.000 21.75700 140 GLN A CA 1
ATOM 1124 C C . GLN A 1 149 ? -8.25636 26.78507 -10.24222 1.000 18.84602 140 GLN A C 1
ATOM 1125 O O . GLN A 1 149 ? -7.18210 26.16297 -10.24772 1.000 22.10169 140 GLN A O 1
ATOM 1131 N N . TYR A 1 150 ? -8.43292 27.88686 -9.50427 1.000 19.31135 141 TYR A N 1
ATOM 1132 C CA . TYR A 1 150 ? -7.32616 28.40003 -8.70543 1.000 20.34434 141 TYR A CA 1
ATOM 1133 C C . TYR A 1 150 ? -6.98147 27.45496 -7.55669 1.000 21.16443 141 TYR A C 1
ATOM 1134 O O . TYR A 1 150 ? -5.81252 27.33277 -7.16953 1.000 22.26316 141 TYR A O 1
ATOM 1143 N N . ARG A 1 151 ? -7.97438 26.77471 -6.99121 1.000 19.07503 142 ARG A N 1
ATOM 1144 C CA . ARG A 1 151 ? -7.63057 25.81759 -5.94916 1.000 19.72165 142 ARG A CA 1
ATOM 1145 C C . ARG A 1 151 ? -6.80276 24.66940 -6.51409 1.000 20.92227 142 ARG A C 1
ATOM 1146 O O . ARG A 1 151 ? -5.85882 24.20497 -5.86950 1.000 22.75874 142 ARG A O 1
ATOM 1154 N N . GLY A 1 152 ? -7.12566 24.22309 -7.73153 1.000 20.28339 143 GLY A N 1
ATOM 1155 C CA . GLY A 1 152 ? -6.31317 23.19878 -8.37199 1.000 26.36627 143 GLY A CA 1
ATOM 1156 C C . GLY A 1 152 ? -4.86983 23.62694 -8.54497 1.000 22.08880 143 GLY A C 1
ATOM 1157 O O . GLY A 1 152 ? -3.94680 22.86830 -8.25161 1.000 24.11846 143 GLY A O 1
ATOM 1158 N N . SER A 1 153 ? -4.65363 24.84945 -9.05247 1.000 22.15613 144 SER A N 1
ATOM 1159 C CA A SER A 1 153 ? -3.29030 25.34134 -9.24790 0.494 20.66655 144 SER A CA 1
ATOM 1160 C CA B SER A 1 153 ? -3.27494 25.28501 -9.24778 0.506 20.88551 144 SER A CA 1
ATOM 1161 C C . SER A 1 153 ? -2.57902 25.57522 -7.92227 1.000 21.79671 144 SER A C 1
ATOM 1162 O O . SER A 1 153 ? -1.37468 25.31214 -7.80384 1.000 27.14838 144 SER A O 1
ATOM 1167 N N . ALA A 1 154 ? -3.30621 26.07031 -6.91565 1.000 22.06612 145 ALA A N 1
ATOM 1168 C CA . ALA A 1 154 ? -2.71317 26.28176 -5.60074 1.000 26.12387 145 ALA A CA 1
ATOM 1169 C C . ALA A 1 154 ? -2.23760 24.95711 -5.01721 1.000 25.13852 145 ALA A C 1
ATOM 1170 O O . ALA A 1 154 ? -1.11453 24.85168 -4.50688 1.000 29.66295 145 ALA A O 1
ATOM 1172 N N . LEU A 1 155 ? -3.07182 23.91771 -5.12696 1.000 26.50420 146 LEU A N 1
ATOM 1173 C CA . LEU A 1 155 ? -2.69303 22.59382 -4.62574 1.000 31.77479 146 LEU A CA 1
ATOM 1174 C C . LEU A 1 155 ? -1.48842 22.05305 -5.37602 1.000 32.53015 146 LEU A C 1
ATOM 1175 O O . LEU A 1 155 ? -0.56962 21.48785 -4.76976 1.000 34.34335 146 LEU A O 1
ATOM 1180 N N . TYR A 1 156 ? -1.49886 22.18405 -6.70448 1.000 30.60253 147 TYR A N 1
ATOM 1181 C CA . TYR A 1 156 ? -0.34791 21.77200 -7.50615 1.000 34.22877 147 TYR A CA 1
ATOM 1182 C C . TYR A 1 156 ? 0.92790 22.42631 -6.99188 1.000 30.65148 147 TYR A C 1
ATOM 1183 O O . TYR A 1 156 ? 1.95766 21.76397 -6.82863 1.000 39.31093 147 TYR A O 1
ATOM 1192 N N . LYS A 1 157 ? 0.87203 23.72729 -6.71230 1.000 30.02302 148 LYS A N 1
ATOM 1193 C CA . LYS A 1 157 ? 2.03818 24.41372 -6.16026 1.000 29.42098 148 LYS A CA 1
ATOM 1194 C C . LYS A 1 157 ? 2.44009 23.83168 -4.81171 1.000 33.97096 148 LYS A C 1
ATOM 1195 O O . LYS A 1 157 ? 3.61693 23.53239 -4.57536 1.000 34.97995 148 LYS A O 1
ATOM 1201 N N . LEU A 1 158 ? 1.47498 23.68913 -3.89965 1.000 30.41691 149 LEU A N 1
ATOM 1202 C CA . LEU A 1 158 ? 1.80852 23.19867 -2.56577 1.000 31.42253 149 LEU A CA 1
ATOM 1203 C C . LEU A 1 158 ? 2.35777 21.78683 -2.63177 1.000 38.37452 149 LEU A C 1
ATOM 1204 O O . LEU A 1 158 ? 3.34254 21.46141 -1.95329 1.000 40.93373 149 LEU A O 1
ATOM 1209 N N . ARG A 1 159 ? 1.75418 20.94252 -3.47323 1.000 41.49592 150 ARG A N 1
ATOM 1210 C CA . ARG A 1 159 ? 2.16265 19.54449 -3.57427 1.000 47.02252 150 ARG A CA 1
ATOM 1211 C C . ARG A 1 159 ? 3.52350 19.40895 -4.24457 1.000 52.28440 150 ARG A C 1
ATOM 1212 O O . ARG A 1 159 ? 4.40041 18.69820 -3.74297 1.000 60.05641 150 ARG A O 1
ATOM 1214 N N . THR A 1 160 ? 3.72702 20.08179 -5.37673 1.000 41.56576 151 THR A N 1
ATOM 1215 C CA . THR A 1 160 ? 4.95237 19.86023 -6.13481 1.000 43.05940 151 THR A CA 1
ATOM 1216 C C . THR A 1 160 ? 6.09167 20.79927 -5.75804 1.000 46.81833 151 THR A C 1
ATOM 1217 O O . THR A 1 160 ? 7.26093 20.41728 -5.90608 1.000 48.50685 151 THR A O 1
ATOM 1221 N N . LYS A 1 161 ? 5.80045 22.00496 -5.26896 1.000 40.98836 152 LYS A N 1
ATOM 1222 C CA . LYS A 1 161 ? 6.84362 22.98585 -5.01080 1.000 42.44629 152 LYS A CA 1
ATOM 1223 C C . LYS A 1 161 ? 6.93651 23.45445 -3.56036 1.000 51.05712 152 LYS A C 1
ATOM 1224 O O . LYS A 1 161 ? 7.93063 24.10154 -3.20717 1.000 54.92845 152 LYS A O 1
ATOM 1226 N N . GLY A 1 162 ? 5.94469 23.16895 -2.72169 1.000 37.02510 153 GLY A N 1
ATOM 1227 C CA . GLY A 1 162 ? 6.05587 23.37814 -1.29117 1.000 35.71937 153 GLY A CA 1
ATOM 1228 C C . GLY A 1 162 ? 5.34884 24.63512 -0.80760 1.000 37.34873 153 GLY A C 1
ATOM 1229 O O . GLY A 1 162 ? 4.86332 25.46914 -1.57975 1.000 42.51457 153 GLY A O 1
ATOM 1230 N N . ARG A 1 163 ? 5.31847 24.76284 0.52091 1.000 37.32642 154 ARG A N 1
ATOM 1231 C CA . ARG A 1 163 ? 4.60567 25.86516 1.15306 1.000 34.88110 154 ARG A CA 1
ATOM 1232 C C . ARG A 1 163 ? 5.23694 27.20672 0.80612 1.000 33.98102 154 ARG A C 1
ATOM 1233 O O . ARG A 1 163 ? 4.53285 28.20922 0.65669 1.000 35.05181 154 ARG A O 1
ATOM 1241 N N . ALA A 1 164 ? 6.57047 27.25366 0.72356 1.000 48.43157 155 ALA A N 1
ATOM 1242 C CA . ALA A 1 164 ? 7.25129 28.49470 0.37008 1.000 44.81305 155 ALA A CA 1
ATOM 1243 C C . ALA A 1 164 ? 6.78697 28.99603 -0.98480 1.000 46.01413 155 ALA A C 1
ATOM 1244 O O . ALA A 1 164 ? 6.53260 30.19372 -1.15945 1.000 41.29055 155 ALA A O 1
ATOM 1246 N N . ALA A 1 165 ? 6.65511 28.08188 -1.94990 1.000 50.08326 156 ALA A N 1
ATOM 1247 C CA . ALA A 1 165 ? 6.24390 28.46534 -3.29492 1.000 52.36637 156 ALA A CA 1
ATOM 1248 C C . ALA A 1 165 ? 4.80951 28.96986 -3.30778 1.000 51.32457 156 ALA A C 1
ATOM 1249 O O . ALA A 1 165 ? 4.46538 29.87559 -4.07848 1.000 54.22045 156 ALA A O 1
ATOM 1251 N N . LEU A 1 166 ? 3.95811 28.38173 -2.47223 1.000 49.80837 157 LEU A N 1
ATOM 1252 C CA . LEU A 1 166 ? 2.58079 28.8429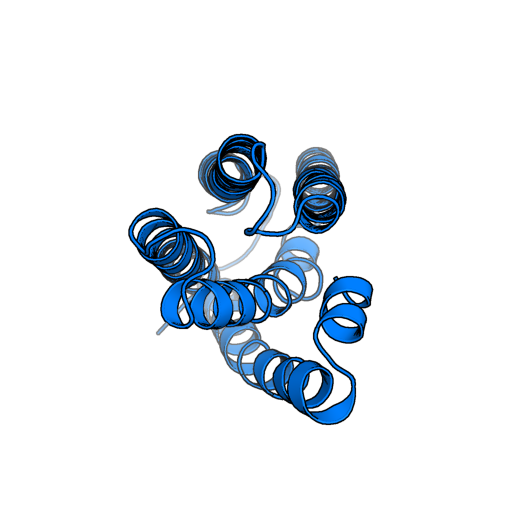2 -2.36091 1.000 43.73219 157 LEU A CA 1
ATOM 1253 C C . LEU A 1 166 ? 2.51171 30.23009 -1.73242 1.000 41.58214 157 LEU A C 1
ATOM 1254 O O . LEU A 1 166 ? 1.65019 31.03921 -2.09281 1.000 48.98366 157 LEU A O 1
ATOM 1259 N N . VAL A 1 167 ? 3.40772 30.52374 -0.78823 1.000 41.62885 158 VAL A N 1
ATOM 1260 C CA . VAL A 1 167 ? 3.40561 31.84433 -0.16488 1.000 47.47917 158 VAL A CA 1
ATOM 1261 C C . VAL A 1 167 ? 3.91094 32.89832 -1.14493 1.000 46.48904 158 VAL A C 1
ATOM 1262 O O . VAL A 1 167 ? 3.38337 34.01629 -1.20264 1.000 46.83420 158 VAL A O 1
ATOM 1266 N N . ARG A 1 168 ? 4.93294 32.56001 -1.93542 1.000 53.18380 159 ARG A N 1
ATOM 1267 C CA . ARG A 1 168 ? 5.47176 33.50998 -2.90623 1.000 64.36780 159 ARG A CA 1
ATOM 1268 C C . ARG A 1 168 ? 4.45334 33.90354 -3.96686 1.000 58.16549 159 ARG A C 1
ATOM 1269 O O . ARG A 1 168 ? 4.60271 34.96053 -4.59065 1.000 60.36085 159 ARG A O 1
ATOM 1277 N N . SER A 1 169 ? 3.42000 33.09001 -4.18293 1.000 58.79926 160 SER A N 1
ATOM 1278 C CA . SER A 1 169 ? 2.46821 33.36586 -5.25233 1.000 68.50909 160 SER A CA 1
ATOM 1279 C C . SER A 1 169 ? 1.37921 34.35847 -4.84997 1.000 73.44097 160 SER A C 1
ATOM 1280 O O . SER A 1 169 ? 0.72263 34.92334 -5.73314 1.000 76.72932 160 SER A O 1
ATOM 1283 N N . LEU A 1 170 ? 1.17515 34.58726 -3.55432 1.000 69.13019 161 LEU A N 1
ATOM 1284 C CA . LEU A 1 170 ? 0.14948 35.51856 -3.08663 1.000 64.00767 161 LEU A CA 1
ATOM 1285 C C . LEU A 1 170 ? 0.36768 36.93589 -3.60502 1.000 65.26834 161 LEU A C 1
ATOM 1286 O O . LEU A 1 170 ? 1.49930 37.34370 -3.86033 1.000 67.66198 161 LEU A O 1
#

Sequence (162 aa):
MVNAYEVLKEHHVVIKGLGRKISEAPVNSEERHALFDELLIIELLDIHFRIIEDDLYYPALSAATKLIAVAHAEHRQVIDQLSVLLRTPQSEPGYEDEWNSFKTVLEAHADEEERDMIPAPPEVKITDAELEELGEKMAARMMEQYRGSSALYKLRTKGRAALVRSL

Foldseek 3Di:
DDFDLNLLVVLLVVLLVLLVQLLVDDQPDPSNVVSVLVNLLSLLLNVCLCVPFPLVLLCQVPVVSVVLVVLNVVLLVLVVVLVVAHSVDDCNSVSSVVNSVSSNVSSVVCVVACVPHHPSRDADPVRRHVSNVVSVVSSVVSSVVLVVCCVPPNPVSSSVSD

B-factor: mean 32.4, std 12.75, range [10.61, 112.91]

Solvent-accessible surface area: 8464 Å² total; per-residue (Å²): 129,56,36,0,33,73,11,0,102,109,7,10,105,69,12,150,12,22,6,125,102,0,36,130,7,90,62,73,27,162,96,1,77,52,12,9,41,79,0,0,13,18,0,2,0,0,5,73,0,0,53,67,28,0,4,70,42,0,66,60,5,103,162,45,23,61,56,3,72,52,42,8,173,106,0,48,92,40,1,45,57,4,45,166,25,72,15,83,82,143,39,8,89,105,48,2,66,52,0,74,92,34,12,51,45,5,18,97,18,2,64,178,33,1,10,92,20,5,135,114,18,104,39,76,115,74,91,12,78,66,23,0,58,44,0,46,68,79,22,128,109,26,73,39,52,1,82,151,52,39,89,93,63,26,101,60,17,0,29,181,31,51

InterPro domains:
  IPR012312 Hemerythrin-like [PF01814] (3-116)